Protein AF-A0A0N8VP11-F1 (afdb_monomer)

Sequence (86 aa):
MISDKDIVVPGHGRITNKAGIKYTIDYVTALQTNVEKAVKKGLTLDETKATVTMKEFDKGYELFNWLHFNFNIPNAYKDIKQNAAK

Organism: NCBI:txid362413

Radius of gyration: 14.98 Å; Cα contacts (8 Å, |Δi|>4): 61; chains: 1; bounding box: 33×30×38 Å

pLDDT: mean 95.68, std 6.14, range [57.09, 98.81]

Nearest PDB structures (foldseek):
  6uxu-assembly1_B  TM=9.638E-01  e=5.919E-04  Ochrobactrum sp. CTN-11
  2ex3-assembly3_F  TM=3.962E-01  e=4.287E+00  Salasvirus phi29

Mean predicted aligned error: 2.97 Å

Foldseek 3Di:
DFDQPDWDDDPDDDIDGPVVCVLVVVVLVLLLVLLLVCVVVVHDLVVSLVRSVPVVSPPPDPCCNVCSNVPSSVVSNVVSNVVVVD

Solvent-accessible surface area (backbone atoms only — not comparable to full-atom values): 5245 Å² total; per-residue (Å²): 133,87,46,90,86,42,79,38,78,55,98,70,81,69,75,41,33,55,75,68,48,42,61,61,53,54,49,53,55,48,48,51,55,50,42,52,52,31,51,74,70,66,49,51,72,68,57,36,50,72,66,66,61,63,64,91,70,64,77,79,57,89,57,44,67,57,46,46,63,73,44,49,48,56,51,50,43,52,53,51,53,59,61,72,75,107

InterPro domains:
  IPR036866 Ribonuclease Z/Hydroxyacylglutathione hydrolase-like [SSF56281] (5-61)

Structure (mmCIF, N/CA/C/O backbone):
data_AF-A0A0N8VP11-F1
#
_entry.id   AF-A0A0N8VP11-F1
#
loop_
_atom_site.group_PDB
_atom_site.id
_atom_site.type_symbol
_atom_site.label_atom_id
_atom_site.label_alt_id
_atom_site.label_comp_id
_atom_site.label_asym_id
_atom_site.label_entity_id
_atom_site.label_seq_id
_atom_site.pdbx_PDB_ins_code
_atom_site.Cartn_x
_atom_site.Cartn_y
_atom_site.Cartn_z
_atom_site.occupancy
_atom_site.B_iso_or_equiv
_atom_site.auth_seq_id
_atom_site.auth_comp_id
_atom_site.auth_asym_id
_atom_site.auth_atom_id
_atom_site.pdbx_PDB_model_num
ATOM 1 N N . MET A 1 1 ? 8.538 17.639 -9.964 1.00 73.44 1 MET A N 1
ATOM 2 C CA . MET A 1 1 ? 7.719 16.546 -10.538 1.00 73.44 1 MET A CA 1
ATOM 3 C C . MET A 1 1 ? 8.585 15.762 -11.503 1.00 73.44 1 MET A C 1
ATOM 5 O O . MET A 1 1 ? 9.335 16.403 -12.224 1.00 73.44 1 MET A O 1
ATOM 9 N N . ILE A 1 2 ? 8.476 14.430 -11.508 1.00 87.44 2 ILE A N 1
ATOM 10 C CA . ILE A 1 2 ? 9.178 13.564 -12.469 1.00 87.44 2 ILE A CA 1
ATOM 11 C C . ILE A 1 2 ? 8.509 13.711 -13.844 1.00 87.44 2 ILE A C 1
ATOM 13 O O . ILE A 1 2 ? 7.290 13.536 -13.973 1.00 87.44 2 ILE A O 1
ATOM 17 N N . SER A 1 3 ? 9.297 14.070 -14.853 1.00 93.31 3 SER A N 1
ATOM 18 C CA . SER A 1 3 ? 8.879 14.189 -16.249 1.00 93.31 3 SER A CA 1
ATOM 19 C C . SER A 1 3 ? 8.967 12.847 -16.984 1.00 93.31 3 SER A C 1
ATOM 21 O O . SER A 1 3 ? 9.594 11.901 -16.512 1.00 93.31 3 SER A O 1
ATOM 23 N N . ASP A 1 4 ? 8.366 12.754 -18.172 1.00 91.38 4 ASP A N 1
ATOM 24 C CA . ASP A 1 4 ? 8.447 11.537 -18.996 1.00 91.38 4 ASP A CA 1
ATOM 25 C C . ASP A 1 4 ? 9.850 11.323 -19.603 1.00 91.38 4 ASP A C 1
ATOM 27 O O . ASP A 1 4 ? 10.143 10.240 -20.106 1.00 91.38 4 ASP A O 1
ATOM 31 N N . LYS A 1 5 ? 10.725 12.340 -19.544 1.00 94.69 5 LYS A N 1
ATOM 32 C CA . LYS A 1 5 ? 12.126 12.273 -19.997 1.00 94.69 5 LYS A CA 1
ATOM 33 C C . LYS A 1 5 ? 13.093 11.869 -18.883 1.00 94.69 5 LYS A C 1
ATOM 35 O O . LYS A 1 5 ? 14.269 11.643 -19.157 1.00 94.69 5 LYS A O 1
ATOM 40 N N . ASP A 1 6 ? 12.616 11.800 -17.645 1.00 96.81 6 ASP A N 1
ATOM 41 C CA . ASP A 1 6 ? 13.461 11.508 -16.495 1.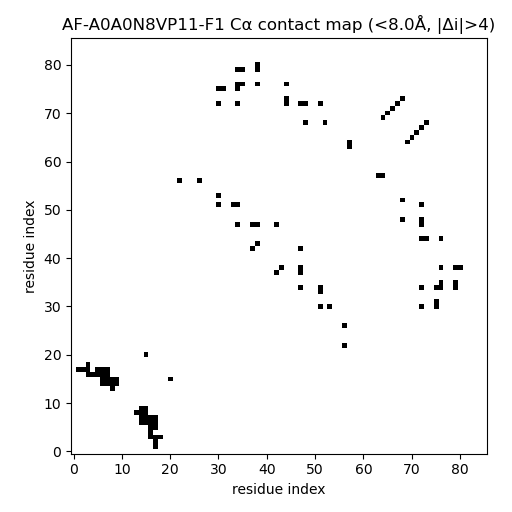00 96.81 6 ASP A CA 1
ATOM 42 C C . ASP A 1 6 ? 13.689 9.998 -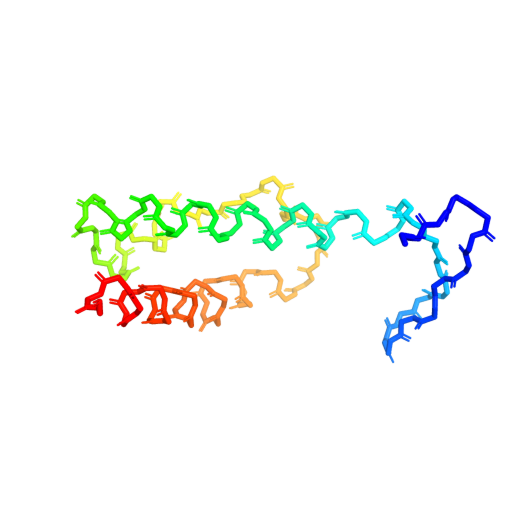16.369 1.00 96.81 6 ASP A C 1
ATOM 44 O O . ASP A 1 6 ? 12.794 9.178 -16.599 1.00 96.81 6 ASP A O 1
ATOM 48 N N . ILE A 1 7 ? 14.899 9.638 -15.946 1.00 97.25 7 ILE A N 1
ATOM 49 C CA . ILE A 1 7 ? 15.291 8.260 -15.662 1.00 97.25 7 ILE A CA 1
ATOM 50 C C . ILE A 1 7 ? 15.177 8.020 -14.157 1.00 97.25 7 ILE A C 1
ATOM 52 O O . ILE A 1 7 ? 15.632 8.829 -13.350 1.00 97.25 7 ILE A O 1
ATOM 56 N N . VAL A 1 8 ? 14.601 6.882 -13.779 1.00 96.56 8 VAL A N 1
ATOM 57 C CA . VAL A 1 8 ? 14.508 6.429 -12.391 1.00 96.56 8 VAL A CA 1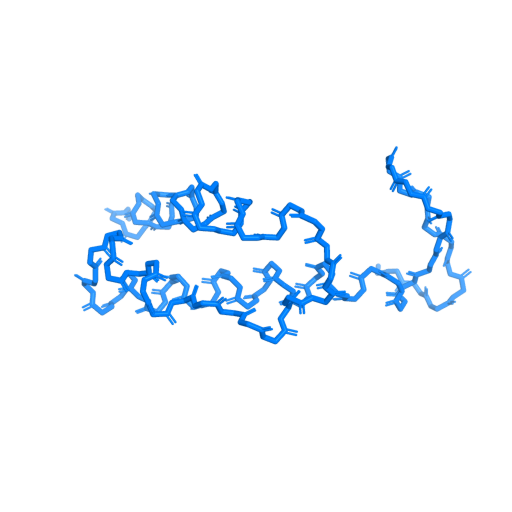
ATOM 58 C C . VAL A 1 8 ? 15.418 5.222 -12.201 1.00 96.56 8 VAL A C 1
ATOM 60 O O . VAL A 1 8 ? 15.225 4.177 -12.823 1.00 96.56 8 VAL A O 1
ATOM 63 N N . VAL A 1 9 ? 16.393 5.354 -11.305 1.00 97.00 9 VAL A N 1
ATOM 64 C CA . VAL A 1 9 ? 17.265 4.255 -10.878 1.00 97.00 9 VAL A CA 1
ATOM 65 C C . VAL A 1 9 ? 16.779 3.775 -9.506 1.00 97.00 9 VAL A C 1
ATOM 67 O O . VAL A 1 9 ? 16.986 4.483 -8.519 1.00 97.00 9 VAL A O 1
ATOM 70 N N . PRO A 1 10 ? 16.070 2.634 -9.414 1.00 96.06 10 PRO A N 1
ATOM 71 C CA . PRO A 1 10 ? 15.566 2.142 -8.137 1.00 96.06 10 PRO A CA 1
ATOM 72 C C . PRO A 1 10 ? 16.689 1.503 -7.309 1.00 96.06 10 PRO A C 1
ATOM 74 O O . PRO A 1 10 ? 17.706 1.078 -7.850 1.00 96.06 10 PRO A O 1
ATOM 77 N N . GLY A 1 11 ? 16.475 1.366 -5.996 1.00 96.12 11 GLY A N 1
ATOM 78 C CA . GLY A 1 11 ? 17.416 0.640 -5.131 1.00 96.12 11 GLY A CA 1
ATOM 79 C C . GLY A 1 11 ? 17.547 -0.848 -5.490 1.00 96.12 11 GLY A C 1
ATOM 80 O O . GLY A 1 11 ? 18.625 -1.414 -5.363 1.00 96.12 11 GLY A O 1
ATOM 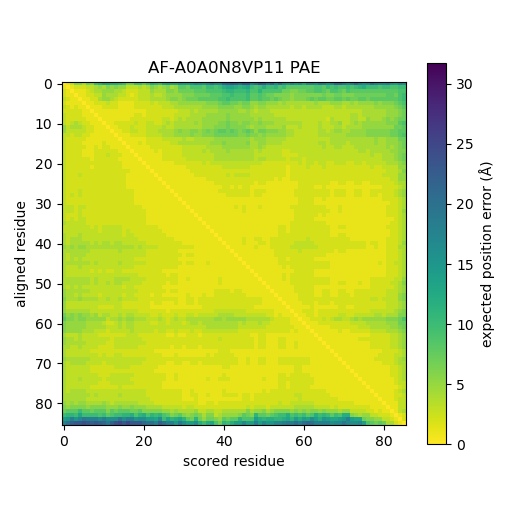81 N N . HIS A 1 12 ? 16.466 -1.466 -5.980 1.00 93.62 12 HIS A N 1
ATOM 82 C CA . HIS A 1 12 ? 16.452 -2.827 -6.522 1.00 93.62 12 HIS A CA 1
ATOM 83 C C . HIS A 1 12 ? 15.634 -2.870 -7.818 1.00 93.62 12 HIS A C 1
ATOM 85 O O . HIS A 1 12 ? 14.630 -2.168 -7.944 1.00 93.62 12 HIS A O 1
ATOM 91 N N . GLY A 1 13 ? 16.022 -3.740 -8.753 1.00 90.50 13 GLY A N 1
ATOM 92 C CA . GLY A 1 13 ? 15.338 -3.921 -10.035 1.00 90.50 13 GLY A CA 1
ATOM 93 C C . GLY A 1 13 ? 16.027 -3.205 -11.196 1.00 90.50 13 GLY A C 1
ATOM 94 O O . GLY A 1 13 ? 17.190 -2.819 -11.117 1.00 90.50 13 GLY A O 1
ATOM 95 N N . ARG A 1 14 ? 15.315 -3.080 -12.319 1.00 94.62 14 ARG A N 1
ATOM 96 C CA . ARG A 1 14 ? 15.846 -2.469 -13.545 1.00 94.62 14 ARG A CA 1
ATOM 97 C C . ARG A 1 14 ? 15.640 -0.955 -13.530 1.00 94.62 14 ARG A C 1
ATOM 99 O O . ARG A 1 14 ? 14.642 -0.475 -12.995 1.00 94.62 14 ARG A O 1
ATOM 106 N N . ILE A 1 15 ? 16.554 -0.226 -14.173 1.00 97.31 15 ILE A N 1
ATOM 107 C CA . ILE A 1 15 ? 16.367 1.196 -14.491 1.00 97.31 15 ILE A CA 1
ATOM 108 C C . ILE A 1 15 ? 15.033 1.368 -15.223 1.00 97.31 15 ILE A C 1
ATOM 110 O O . ILE A 1 15 ? 14.677 0.562 -16.085 1.00 97.31 15 ILE A O 1
ATOM 114 N N . THR A 1 16 ? 14.290 2.402 -14.850 1.00 95.62 16 THR A N 1
ATOM 115 C CA . THR A 1 16 ? 12.933 2.643 -15.329 1.00 95.62 16 THR A CA 1
ATOM 116 C C . THR A 1 16 ? 12.667 4.136 -15.532 1.00 95.62 16 THR A C 1
ATOM 118 O O . THR A 1 16 ? 13.592 4.946 -15.553 1.00 95.62 16 THR A O 1
ATOM 121 N N . ASN A 1 17 ? 11.407 4.513 -15.726 1.00 95.88 17 ASN A N 1
ATOM 122 C CA .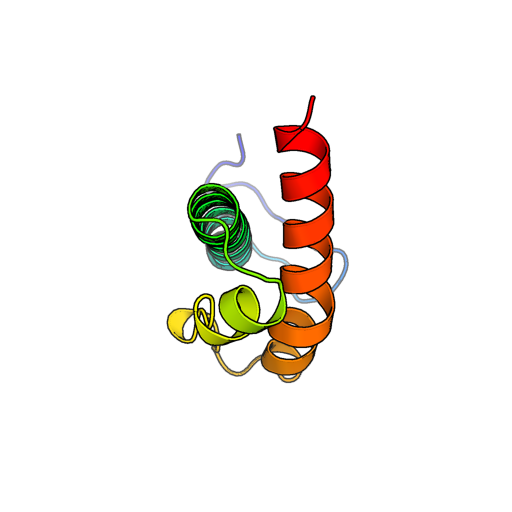 ASN A 1 17 ? 10.955 5.890 -15.905 1.00 95.88 17 ASN A CA 1
ATOM 123 C C . ASN A 1 17 ? 9.680 6.147 -15.083 1.00 95.88 17 ASN A C 1
ATOM 125 O O . ASN A 1 17 ? 9.244 5.316 -14.280 1.00 95.88 17 ASN A O 1
ATOM 129 N N . LYS A 1 18 ? 9.046 7.296 -15.314 1.00 95.56 18 LYS A N 1
ATOM 130 C CA . LYS A 1 18 ? 7.785 7.672 -14.667 1.00 95.56 18 LYS A CA 1
ATOM 131 C C . LYS A 1 18 ? 6.675 6.619 -14.801 1.00 95.56 18 LYS A C 1
ATOM 133 O O . LYS A 1 18 ? 5.961 6.365 -13.834 1.00 95.56 18 LYS A O 1
ATOM 138 N N . ALA A 1 19 ? 6.522 5.991 -15.968 1.00 95.00 19 ALA A N 1
ATOM 139 C CA . ALA A 1 19 ? 5.501 4.964 -16.169 1.00 95.00 19 ALA A CA 1
ATOM 140 C C . ALA A 1 19 ? 5.792 3.714 -15.327 1.00 95.00 19 ALA A C 1
ATOM 142 O O . ALA A 1 19 ? 4.878 3.125 -14.754 1.00 95.00 19 ALA A O 1
ATOM 143 N N . GLY A 1 20 ? 7.066 3.343 -15.187 1.00 93.44 20 GLY A N 1
ATOM 144 C CA . GLY A 1 20 ? 7.449 2.165 -14.415 1.00 93.44 20 GLY A CA 1
ATOM 145 C C . GLY A 1 20 ? 7.302 2.305 -12.900 1.00 93.44 20 GLY A C 1
ATOM 146 O O . GLY A 1 20 ? 7.153 1.293 -12.224 1.00 93.44 20 GLY A O 1
ATOM 147 N N . ILE A 1 21 ? 7.271 3.525 -12.355 1.00 94.31 21 ILE A N 1
ATOM 148 C CA . ILE A 1 21 ? 6.950 3.748 -10.932 1.00 94.31 21 ILE A CA 1
ATOM 149 C C . ILE A 1 21 ? 5.450 3.919 -10.668 1.00 94.31 21 ILE A C 1
ATOM 151 O O . ILE A 1 21 ? 5.037 3.967 -9.508 1.00 94.31 21 ILE A O 1
ATOM 155 N N . LYS A 1 22 ? 4.622 4.000 -11.721 1.00 94.62 22 LYS A N 1
ATOM 156 C CA . LYS A 1 22 ? 3.183 4.254 -11.589 1.00 94.62 22 LYS A CA 1
ATOM 157 C C . LYS A 1 22 ? 2.494 3.186 -10.741 1.00 94.62 22 LYS A C 1
ATOM 159 O O . LYS A 1 22 ? 1.705 3.533 -9.874 1.00 94.62 22 LYS A O 1
ATOM 164 N N . TYR A 1 23 ? 2.850 1.914 -10.936 1.00 94.88 23 TYR A N 1
ATOM 165 C CA . TYR A 1 23 ? 2.326 0.806 -10.133 1.00 94.88 23 TYR A CA 1
ATOM 166 C C . TYR A 1 23 ? 2.518 1.047 -8.628 1.00 94.88 23 TYR A C 1
ATOM 168 O O . TYR A 1 23 ? 1.574 0.912 -7.856 1.00 94.88 23 TYR A O 1
ATOM 176 N N . THR A 1 24 ? 3.724 1.445 -8.211 1.00 94.88 24 THR A N 1
ATOM 177 C CA . THR A 1 24 ? 4.047 1.671 -6.796 1.00 94.88 24 THR A CA 1
ATOM 178 C C . THR A 1 24 ? 3.261 2.846 -6.224 1.00 94.88 24 THR A C 1
ATOM 180 O O . THR A 1 24 ? 2.749 2.749 -5.111 1.00 94.88 24 THR A O 1
ATOM 183 N N . ILE A 1 25 ? 3.131 3.935 -6.989 1.00 96.25 25 ILE A N 1
ATOM 184 C CA . ILE A 1 25 ? 2.326 5.100 -6.597 1.00 96.25 25 ILE A CA 1
ATOM 185 C C . ILE A 1 25 ? 0.863 4.684 -6.426 1.00 96.25 25 ILE A C 1
ATOM 187 O O . ILE A 1 25 ? 0.293 4.887 -5.357 1.00 96.25 25 ILE A O 1
ATOM 191 N N . ASP A 1 26 ? 0.285 4.047 -7.447 1.00 98.12 26 ASP A N 1
ATOM 192 C CA . ASP A 1 26 ? -1.111 3.610 -7.438 1.00 98.12 26 ASP A CA 1
ATOM 193 C C . ASP A 1 26 ? -1.389 2.664 -6.257 1.00 98.12 26 ASP A C 1
ATOM 195 O O . ASP A 1 26 ? -2.394 2.824 -5.565 1.00 98.12 26 ASP A O 1
ATOM 199 N N . TYR A 1 27 ? -0.481 1.716 -5.989 1.00 98.50 27 TYR A N 1
ATOM 200 C CA . TYR A 1 27 ? -0.602 0.769 -4.880 1.00 98.50 27 TYR A CA 1
ATOM 201 C C . TYR A 1 27 ? -0.621 1.478 -3.527 1.00 98.50 27 TYR A C 1
ATOM 203 O O . TYR A 1 27 ? -1.530 1.255 -2.731 1.00 98.50 27 TYR A O 1
ATOM 211 N N . VAL A 1 28 ? 0.357 2.346 -3.252 1.00 98.12 28 VAL A N 1
ATOM 212 C CA . VAL A 1 28 ? 0.449 3.021 -1.949 1.00 98.12 28 VAL A CA 1
ATOM 213 C C . VAL A 1 28 ? -0.734 3.969 -1.745 1.00 98.12 28 VAL A C 1
ATOM 215 O O . VAL A 1 28 ? -1.329 3.975 -0.668 1.00 98.12 28 VAL A O 1
ATOM 218 N N . THR A 1 29 ? -1.140 4.708 -2.783 1.00 98.50 29 THR A N 1
ATOM 219 C CA . THR A 1 29 ? -2.316 5.590 -2.725 1.00 98.50 29 THR A CA 1
ATOM 220 C C . THR A 1 29 ? -3.604 4.808 -2.461 1.00 98.50 29 THR A C 1
ATOM 222 O O . THR A 1 29 ? -4.411 5.209 -1.615 1.00 98.50 29 THR A O 1
ATOM 225 N N . ALA A 1 30 ? -3.805 3.680 -3.149 1.00 98.69 30 ALA A N 1
ATOM 226 C CA . ALA A 1 30 ? -4.976 2.833 -2.948 1.00 98.69 30 ALA A CA 1
ATOM 227 C C . ALA A 1 30 ? -4.975 2.177 -1.559 1.00 98.69 30 ALA A C 1
ATOM 229 O O . ALA A 1 30 ? -6.008 2.182 -0.886 1.00 98.69 30 ALA A O 1
ATOM 230 N N . LEU A 1 31 ? -3.822 1.680 -1.096 1.00 98.75 31 LEU A N 1
ATOM 231 C CA . LEU A 1 31 ? -3.657 1.102 0.237 1.00 98.75 31 LEU A CA 1
ATOM 232 C C . LEU A 1 31 ? -4.037 2.113 1.318 1.00 98.75 31 LEU A C 1
ATOM 234 O O . LEU A 1 31 ? -4.901 1.819 2.142 1.00 98.75 31 LEU A O 1
ATOM 238 N N . GLN A 1 32 ? -3.440 3.308 1.281 1.00 98.56 32 GLN A N 1
ATOM 239 C CA . GLN A 1 32 ? -3.745 4.377 2.228 1.00 98.56 32 GLN A CA 1
ATOM 240 C C . GLN A 1 32 ? -5.246 4.689 2.223 1.00 98.56 32 GLN A C 1
ATOM 242 O O . GLN A 1 32 ? -5.900 4.604 3.260 1.00 98.56 32 GLN A O 1
ATOM 247 N N . THR A 1 33 ? -5.813 4.966 1.046 1.00 98.69 33 THR A N 1
ATOM 248 C CA . THR A 1 33 ? -7.230 5.331 0.896 1.00 98.69 33 THR A CA 1
ATOM 249 C C . THR A 1 33 ? -8.165 4.261 1.464 1.00 98.69 33 THR A C 1
ATOM 251 O O . THR A 1 33 ? -9.149 4.570 2.140 1.00 98.69 33 THR A O 1
ATOM 254 N N . ASN A 1 34 ? -7.894 2.989 1.174 1.00 98.75 34 ASN A N 1
ATOM 255 C CA . ASN A 1 34 ? -8.753 1.886 1.591 1.00 98.75 34 ASN A CA 1
ATOM 256 C C . ASN A 1 34 ? -8.632 1.601 3.092 1.00 98.75 34 ASN A C 1
ATOM 258 O O . ASN A 1 34 ? -9.652 1.378 3.747 1.00 98.75 34 ASN A O 1
ATOM 262 N N . VAL A 1 35 ? -7.423 1.673 3.653 1.00 98.69 35 VAL A N 1
ATOM 263 C CA . VAL A 1 35 ? -7.204 1.508 5.096 1.00 98.69 35 VAL A CA 1
ATOM 264 C C . VAL A 1 35 ? -7.798 2.682 5.881 1.00 98.69 35 VAL A C 1
ATOM 266 O O . VAL A 1 35 ? -8.473 2.453 6.881 1.00 98.69 35 VAL A O 1
ATOM 269 N N . GLU A 1 36 ? -7.661 3.925 5.411 1.00 98.50 36 GLU A N 1
ATOM 270 C CA . GLU A 1 36 ? -8.326 5.085 6.025 1.00 98.50 36 GLU A CA 1
ATOM 271 C C . GLU A 1 36 ? -9.847 4.918 6.066 1.00 98.50 36 GLU A C 1
ATOM 273 O O . GLU A 1 36 ? -10.478 5.183 7.091 1.00 98.50 36 GLU A O 1
ATOM 278 N N . LYS A 1 37 ? -10.455 4.443 4.971 1.00 98.50 37 LYS A N 1
ATOM 279 C CA . LYS A 1 37 ? -11.893 4.139 4.931 1.00 98.50 37 LYS A CA 1
ATOM 280 C C . LYS A 1 37 ? -12.270 3.042 5.927 1.00 98.50 37 LYS A C 1
ATOM 282 O O . LYS A 1 37 ? -13.309 3.160 6.571 1.00 98.50 37 LYS A O 1
ATOM 287 N N . ALA A 1 38 ? -11.457 1.995 6.055 1.00 98.44 38 ALA A N 1
ATOM 288 C CA . ALA A 1 38 ? -11.686 0.912 7.008 1.00 98.44 38 ALA A CA 1
ATOM 289 C C . ALA A 1 38 ? -11.623 1.408 8.463 1.00 98.44 38 ALA A C 1
ATOM 291 O O . ALA A 1 38 ? -12.545 1.152 9.237 1.00 98.44 38 ALA A O 1
ATOM 292 N N . VAL A 1 39 ? -10.601 2.200 8.805 1.00 98.19 39 VAL A N 1
ATOM 293 C CA . VAL A 1 39 ? -10.456 2.819 10.133 1.00 98.19 39 VAL A CA 1
ATOM 294 C C . VAL A 1 39 ? -11.636 3.744 10.440 1.00 98.19 39 VAL A C 1
ATOM 296 O O . VAL A 1 39 ? -12.228 3.631 11.510 1.00 98.19 39 VAL A O 1
ATOM 299 N N . LYS A 1 40 ? -12.044 4.603 9.494 1.00 97.44 40 LYS A N 1
ATOM 300 C CA . LYS A 1 40 ? -13.211 5.496 9.652 1.00 97.44 40 LYS A CA 1
ATOM 301 C C . LYS A 1 40 ? -14.525 4.740 9.865 1.00 97.44 40 LYS A C 1
ATOM 303 O O . LYS A 1 40 ? -15.407 5.239 10.552 1.00 97.44 40 LYS A O 1
ATOM 308 N N . LYS A 1 41 ? -14.657 3.541 9.291 1.00 97.88 41 LYS A N 1
ATOM 309 C CA . LYS A 1 41 ? -15.804 2.641 9.498 1.00 97.88 41 LYS A CA 1
ATOM 310 C C . LYS A 1 41 ? -15.739 1.856 10.814 1.00 97.88 41 LYS A C 1
ATOM 312 O O . LYS A 1 41 ? -16.657 1.094 11.091 1.00 97.88 41 LYS A O 1
ATOM 317 N N . GLY A 1 42 ? -14.676 2.013 11.603 1.00 97.81 42 GLY A N 1
ATOM 318 C CA . GLY A 1 42 ? -14.494 1.297 12.864 1.00 97.81 42 GLY A CA 1
ATOM 319 C C . GLY A 1 42 ? -14.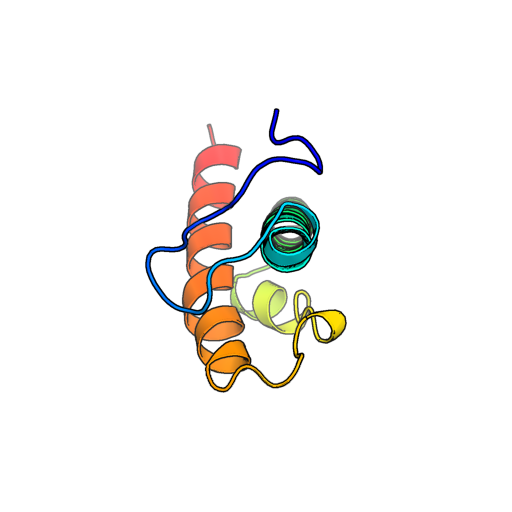085 -0.168 12.705 1.00 97.81 42 GLY A C 1
ATOM 320 O O . GLY A 1 42 ? -14.175 -0.911 13.677 1.00 97.81 42 GLY A O 1
ATOM 321 N N . LEU A 1 43 ? -13.622 -0.587 11.520 1.00 98.62 43 LEU A N 1
ATOM 322 C CA . LEU A 1 43 ? -13.197 -1.971 11.301 1.00 98.62 43 LEU A CA 1
ATOM 323 C C . LEU A 1 43 ? -11.989 -2.320 12.175 1.00 98.62 43 LEU A C 1
ATOM 325 O O . LEU A 1 43 ? -11.091 -1.499 12.394 1.00 98.62 43 LEU A O 1
ATOM 329 N N . THR A 1 44 ? -11.937 -3.563 12.639 1.00 98.56 44 THR A N 1
ATOM 330 C CA . THR A 1 44 ? -10.756 -4.172 13.259 1.00 98.56 44 THR A CA 1
ATOM 331 C C . THR A 1 44 ? -9.649 -4.413 12.226 1.00 98.56 44 THR A C 1
ATOM 333 O O . THR A 1 44 ? -9.854 -4.291 11.014 1.00 98.56 44 THR A O 1
ATOM 336 N N . LEU A 1 45 ? -8.443 -4.758 12.691 1.00 98.56 45 LEU A N 1
ATOM 337 C CA . LEU A 1 45 ? -7.338 -5.098 11.792 1.00 98.56 45 LEU A CA 1
ATOM 338 C C . LEU A 1 45 ? -7.676 -6.318 10.918 1.00 98.56 45 LEU A C 1
ATOM 340 O O . LEU A 1 45 ? -7.412 -6.291 9.717 1.00 98.56 45 LEU A O 1
ATOM 344 N N . ASP A 1 46 ? -8.279 -7.358 11.491 1.00 98.56 46 ASP A N 1
ATOM 345 C CA . ASP A 1 46 ? -8.593 -8.584 10.751 1.00 98.56 46 ASP A CA 1
ATOM 346 C C . ASP A 1 46 ? -9.692 -8.350 9.706 1.00 98.56 46 ASP A C 1
ATOM 348 O O . ASP A 1 46 ? -9.551 -8.768 8.556 1.00 98.56 46 ASP A O 1
ATOM 352 N N . GLU A 1 47 ? -10.728 -7.574 10.038 1.00 98.81 47 GLU A N 1
ATOM 353 C CA . GLU A 1 47 ? -11.742 -7.142 9.063 1.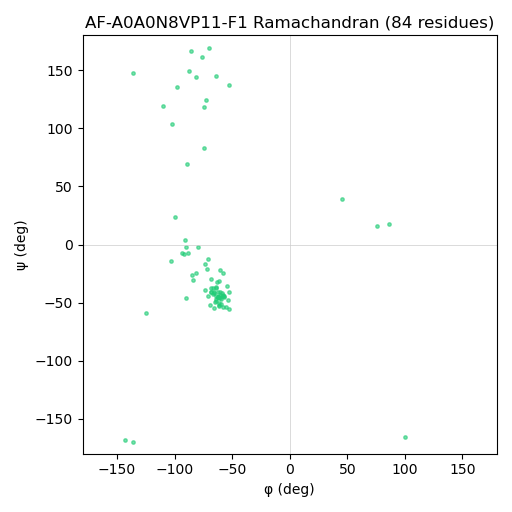00 98.81 47 GLU A CA 1
ATOM 354 C C . GLU A 1 47 ? -11.144 -6.251 7.967 1.00 98.81 47 GLU A C 1
ATOM 356 O O . GLU A 1 47 ? -11.525 -6.348 6.797 1.00 98.81 47 GLU A O 1
ATOM 361 N N . THR A 1 48 ? -10.172 -5.402 8.318 1.00 98.69 48 THR A N 1
ATOM 362 C CA . THR A 1 48 ? -9.450 -4.579 7.341 1.00 98.69 48 THR A CA 1
ATOM 363 C C . THR A 1 48 ? -8.659 -5.458 6.377 1.00 98.69 48 THR A C 1
ATOM 365 O O . THR A 1 48 ? -8.746 -5.240 5.172 1.00 98.69 48 THR A O 1
ATOM 368 N N . LYS A 1 49 ? -7.951 -6.487 6.865 1.00 98.56 49 LYS A N 1
ATOM 369 C CA . LYS A 1 49 ? -7.256 -7.464 6.007 1.00 98.56 49 LYS A CA 1
ATOM 370 C C . LYS A 1 49 ? -8.223 -8.211 5.088 1.00 98.56 49 LYS A C 1
ATOM 372 O O . LYS A 1 49 ? -7.916 -8.402 3.918 1.00 98.56 49 LYS A O 1
ATOM 377 N N . ALA A 1 50 ? -9.393 -8.600 5.594 1.00 98.44 50 ALA A N 1
ATOM 378 C CA . ALA A 1 50 ? -10.410 -9.286 4.799 1.00 98.44 50 ALA A CA 1
ATOM 379 C C . ALA A 1 50 ? -11.044 -8.383 3.722 1.00 98.44 50 ALA A C 1
ATOM 381 O O . ALA A 1 50 ? -11.447 -8.869 2.667 1.00 98.44 50 ALA A O 1
ATOM 382 N N . THR A 1 51 ? -11.121 -7.073 3.971 1.00 98.38 51 THR A N 1
ATOM 383 C CA . THR A 1 51 ? -11.764 -6.105 3.067 1.00 98.38 51 THR A CA 1
ATOM 384 C C . THR A 1 51 ? -10.788 -5.527 2.041 1.00 98.38 51 THR A C 1
ATOM 386 O O . THR A 1 51 ? -11.094 -5.441 0.851 1.00 98.38 51 THR A O 1
ATOM 389 N N . VAL A 1 52 ? -9.602 -5.112 2.484 1.00 98.44 52 VAL A N 1
ATOM 390 C CA . VAL A 1 52 ? -8.592 -4.431 1.664 1.00 98.44 52 VAL A CA 1
ATOM 391 C C . VAL A 1 52 ? -7.692 -5.484 1.027 1.00 98.44 52 VAL A C 1
ATOM 393 O O . VAL A 1 52 ? -6.548 -5.635 1.416 1.00 98.44 52 VAL A O 1
ATOM 396 N N . THR A 1 53 ? -8.231 -6.260 0.084 1.00 97.88 53 THR A N 1
ATOM 397 C CA . THR A 1 53 ? -7.489 -7.369 -0.554 1.00 97.88 53 THR A CA 1
ATOM 398 C C . THR A 1 53 ? -6.623 -6.939 -1.734 1.00 97.88 53 THR A C 1
ATOM 400 O O . THR A 1 53 ? -5.662 -7.629 -2.061 1.00 97.88 53 THR A O 1
ATOM 403 N N . MET A 1 54 ? -6.995 -5.833 -2.393 1.00 97.88 54 MET A N 1
ATOM 404 C CA . MET A 1 54 ? -6.256 -5.183 -3.484 1.00 97.88 54 MET A CA 1
ATOM 405 C C . MET A 1 54 ? -5.734 -6.154 -4.559 1.00 97.88 54 MET A C 1
ATOM 407 O O . MET A 1 54 ? -4.618 -6.005 -5.061 1.00 97.88 54 MET A O 1
ATOM 411 N N . LYS A 1 55 ? -6.541 -7.166 -4.916 1.00 96.62 55 LYS A N 1
ATOM 412 C CA . LYS A 1 55 ? -6.164 -8.238 -5.857 1.00 96.62 55 LYS A CA 1
ATOM 413 C C . LYS A 1 55 ? -5.763 -7.718 -7.234 1.00 96.62 55 LYS A C 1
ATOM 415 O O . LYS A 1 55 ? -5.006 -8.369 -7.942 1.00 96.62 55 LYS A O 1
ATOM 420 N N . GLU A 1 56 ? -6.235 -6.541 -7.624 1.00 97.50 56 GLU A N 1
ATOM 421 C CA . GLU A 1 56 ? -5.831 -5.872 -8.854 1.00 97.50 56 GLU A CA 1
ATOM 422 C C . GLU A 1 56 ? -4.326 -5.553 -8.904 1.00 97.50 56 GLU A C 1
ATOM 424 O O . GLU A 1 56 ? -3.783 -5.434 -10.005 1.00 97.50 56 GLU A O 1
ATOM 429 N N . PHE A 1 57 ? -3.651 -5.478 -7.751 1.00 97.75 57 PHE A N 1
ATOM 430 C CA . PHE A 1 57 ? -2.204 -5.291 -7.622 1.00 97.75 57 PHE A CA 1
ATOM 431 C C . PHE A 1 57 ? -1.420 -6.608 -7.502 1.00 97.75 57 PHE A C 1
ATOM 433 O O . PHE A 1 57 ? -0.196 -6.585 -7.601 1.00 97.75 57 PHE A O 1
ATOM 440 N N . ASP A 1 58 ? -2.079 -7.763 -7.383 1.00 96.31 58 ASP A N 1
ATOM 441 C CA . ASP A 1 58 ? -1.400 -9.059 -7.470 1.00 96.31 58 ASP A CA 1
ATOM 442 C C . ASP A 1 58 ? -1.032 -9.359 -8.933 1.00 96.31 58 ASP A C 1
ATOM 444 O O . ASP A 1 58 ? -1.772 -9.985 -9.694 1.00 96.31 58 ASP A O 1
ATOM 448 N N . LYS A 1 59 ? 0.104 -8.807 -9.370 1.00 94.50 59 LYS A N 1
ATOM 449 C CA . LYS A 1 59 ? 0.626 -8.927 -10.741 1.00 94.50 59 LYS A CA 1
ATOM 450 C C . LYS A 1 59 ? 1.724 -9.987 -10.870 1.00 94.50 59 LYS A C 1
ATOM 452 O O . LYS A 1 59 ? 2.553 -9.895 -11.772 1.00 94.50 59 LYS A O 1
ATOM 457 N N . GLY A 1 60 ? 1.751 -10.973 -9.970 1.00 93.12 60 GLY A N 1
ATOM 458 C CA . GLY A 1 60 ? 2.759 -12.038 -9.969 1.00 93.12 60 GLY A CA 1
ATOM 459 C C . GLY A 1 60 ? 4.045 -11.685 -9.219 1.00 93.12 60 GLY A C 1
ATOM 460 O O . GLY A 1 60 ? 5.069 -12.337 -9.414 1.00 93.12 60 GLY A O 1
ATOM 461 N N . TYR A 1 61 ? 4.015 -10.663 -8.357 1.00 92.81 61 TYR A N 1
ATOM 462 C CA . TYR A 1 61 ? 5.112 -10.443 -7.421 1.00 92.81 61 TYR A CA 1
ATOM 463 C C . TYR A 1 61 ? 5.044 -11.489 -6.308 1.00 92.81 61 TYR A C 1
ATOM 465 O O . TYR A 1 61 ? 4.080 -11.530 -5.550 1.00 92.81 61 TYR A O 1
ATOM 473 N N . GLU A 1 62 ? 6.084 -12.311 -6.192 1.00 95.88 62 GLU A N 1
ATOM 474 C CA . GLU A 1 62 ? 6.123 -13.475 -5.296 1.00 95.88 62 GLU A CA 1
ATOM 475 C C . GLU A 1 62 ? 5.800 -13.139 -3.831 1.00 95.88 62 GLU A C 1
ATOM 477 O O . GLU A 1 62 ? 5.113 -13.892 -3.144 1.00 95.88 62 GLU A O 1
ATOM 482 N N . LEU A 1 63 ? 6.231 -11.966 -3.363 1.00 96.31 63 LEU A N 1
ATOM 483 C CA . LEU A 1 63 ? 6.005 -11.530 -1.986 1.00 96.31 63 LEU A CA 1
ATOM 484 C C . LEU A 1 63 ? 4.712 -10.732 -1.795 1.00 96.31 63 LEU A C 1
ATOM 486 O O . LEU A 1 63 ? 4.476 -10.262 -0.682 1.00 96.31 63 LEU A O 1
ATOM 490 N N . PHE A 1 64 ? 3.874 -10.566 -2.828 1.00 97.50 64 PHE A N 1
ATOM 491 C CA . PHE A 1 64 ? 2.691 -9.703 -2.763 1.00 97.50 64 PHE A CA 1
ATOM 492 C C . PHE A 1 64 ? 1.799 -10.046 -1.570 1.00 97.50 64 PHE A C 1
ATOM 494 O O . PHE A 1 64 ? 1.561 -9.186 -0.726 1.00 97.50 64 PHE A O 1
ATOM 501 N N . ASN A 1 65 ? 1.361 -11.303 -1.449 1.00 97.31 65 ASN A N 1
ATOM 502 C CA . ASN A 1 65 ? 0.438 -11.703 -0.386 1.00 97.31 65 ASN A CA 1
ATOM 503 C C . ASN A 1 65 ? 1.047 -11.510 1.007 1.00 97.31 65 ASN A C 1
ATOM 505 O O . ASN A 1 65 ? 0.403 -10.957 1.899 1.00 97.31 65 ASN A O 1
ATOM 509 N N . TRP A 1 66 ? 2.303 -11.917 1.198 1.00 98.00 66 TRP A N 1
ATOM 510 C CA . TRP A 1 66 ? 2.957 -11.762 2.493 1.00 98.00 66 TRP A CA 1
ATOM 511 C C . TRP A 1 66 ? 3.134 -10.283 2.858 1.00 98.00 66 TRP A C 1
ATOM 513 O O . TRP A 1 66 ? 2.708 -9.869 3.935 1.00 98.00 66 TRP A O 1
ATOM 523 N N . LEU A 1 67 ? 3.679 -9.464 1.952 1.00 97.94 67 LEU A N 1
ATOM 524 C CA . LEU A 1 67 ? 3.867 -8.033 2.197 1.00 97.94 67 LEU A CA 1
ATOM 525 C C . LEU A 1 67 ? 2.535 -7.320 2.406 1.00 97.94 67 LEU A C 1
ATOM 527 O O . LEU A 1 67 ? 2.407 -6.533 3.337 1.00 97.94 67 LEU A O 1
ATOM 531 N N . HIS A 1 68 ? 1.531 -7.592 1.578 1.00 98.50 68 HIS A N 1
ATOM 532 C CA . HIS A 1 68 ? 0.259 -6.890 1.645 1.00 98.50 68 HIS A CA 1
ATOM 533 C C . HIS A 1 68 ? -0.486 -7.184 2.954 1.00 98.50 68 HIS A C 1
ATOM 535 O O . HIS A 1 68 ? -0.797 -6.256 3.704 1.00 98.50 68 HIS A O 1
ATOM 541 N N . PHE A 1 69 ? -0.707 -8.463 3.269 1.00 98.50 69 PHE A N 1
ATOM 542 C CA . PHE A 1 69 ? -1.542 -8.864 4.404 1.00 98.50 69 PHE A CA 1
ATOM 543 C C . PHE A 1 69 ? -0.801 -8.880 5.745 1.00 98.50 69 PHE A C 1
ATOM 545 O O . PHE A 1 69 ? -1.422 -8.618 6.780 1.00 98.50 69 PHE A O 1
ATOM 552 N N . ASN A 1 70 ? 0.508 -9.160 5.759 1.00 98.25 70 ASN A N 1
ATOM 553 C CA . ASN A 1 70 ? 1.262 -9.320 7.009 1.00 98.25 70 ASN A CA 1
ATOM 554 C C . ASN A 1 70 ? 2.129 -8.114 7.371 1.00 98.25 70 ASN A C 1
ATOM 556 O O . ASN A 1 70 ? 2.546 -8.014 8.522 1.00 98.25 70 ASN A O 1
ATOM 560 N N . PHE A 1 71 ? 2.367 -7.186 6.440 1.00 98.38 71 PHE A N 1
ATOM 561 C CA . PHE A 1 71 ? 3.211 -6.021 6.698 1.00 98.38 71 PHE A CA 1
ATOM 562 C C . PHE A 1 71 ? 2.498 -4.697 6.407 1.00 98.38 71 PHE A C 1
ATOM 564 O O . PHE A 1 71 ? 2.309 -3.881 7.308 1.00 98.38 71 PHE A O 1
ATOM 571 N N . ASN A 1 72 ? 2.041 -4.494 5.176 1.00 98.69 72 ASN A N 1
ATOM 572 C CA . ASN A 1 72 ? 1.526 -3.213 4.706 1.00 98.69 72 ASN A CA 1
ATOM 573 C C . ASN A 1 72 ? 0.193 -2.845 5.368 1.00 98.69 72 ASN A C 1
ATOM 575 O O . ASN A 1 72 ? 0.094 -1.763 5.944 1.00 98.69 72 ASN A O 1
ATOM 579 N N . ILE A 1 73 ? -0.810 -3.735 5.354 1.00 98.75 73 ILE A N 1
ATOM 580 C CA . ILE A 1 73 ? -2.099 -3.464 6.016 1.00 98.75 73 ILE A CA 1
ATOM 581 C C . ILE A 1 73 ? -1.924 -3.250 7.531 1.00 98.75 73 ILE A C 1
ATOM 583 O O . ILE A 1 73 ? -2.405 -2.227 8.019 1.00 98.75 73 ILE A O 1
ATOM 587 N N . PRO A 1 74 ? -1.232 -4.127 8.295 1.00 98.69 74 PRO A N 1
ATOM 588 C CA . PRO A 1 74 ? -1.047 -3.923 9.735 1.00 98.69 74 PRO A CA 1
ATOM 589 C C . PRO A 1 74 ? -0.376 -2.603 10.100 1.00 98.69 74 PRO A C 1
ATOM 591 O O . PRO A 1 74 ? -0.849 -1.906 11.000 1.00 98.69 74 PRO A O 1
ATOM 594 N N . ASN A 1 75 ? 0.701 -2.245 9.398 1.00 98.75 75 ASN A N 1
ATOM 595 C CA . ASN A 1 75 ? 1.444 -1.026 9.698 1.00 98.75 75 ASN A CA 1
ATOM 596 C C . ASN A 1 75 ? 0.653 0.226 9.306 1.00 98.75 75 ASN A C 1
ATOM 598 O O . ASN A 1 75 ? 0.546 1.140 10.122 1.00 98.75 75 ASN A O 1
ATOM 602 N N . ALA A 1 76 ? 0.030 0.242 8.122 1.00 98.56 76 ALA A N 1
ATOM 603 C CA . ALA A 1 76 ? -0.817 1.356 7.701 1.00 98.56 76 ALA A CA 1
ATOM 604 C C . ALA A 1 76 ? -2.014 1.538 8.646 1.00 98.56 76 ALA A C 1
ATOM 606 O O . ALA A 1 76 ? -2.295 2.651 9.077 1.00 98.56 76 ALA A O 1
ATOM 607 N N . TYR A 1 77 ? -2.691 0.448 9.024 1.00 98.69 77 TYR A N 1
ATOM 608 C CA . TYR A 1 77 ? -3.827 0.497 9.945 1.00 98.69 77 TYR A CA 1
ATOM 609 C C . TYR A 1 77 ? -3.419 1.074 11.301 1.00 98.69 77 TYR A C 1
ATOM 611 O O . TYR A 1 77 ? -4.102 1.953 11.826 1.00 98.69 77 TYR A O 1
ATOM 619 N N . LYS A 1 78 ? -2.295 0.604 11.861 1.00 98.25 78 LYS A N 1
ATOM 620 C CA . LYS A 1 78 ? -1.767 1.096 13.136 1.00 98.25 78 LYS A CA 1
ATOM 621 C C . LYS A 1 78 ? -1.458 2.591 13.070 1.00 98.25 78 LYS A C 1
ATOM 623 O O . LYS A 1 78 ? -1.920 3.324 13.939 1.00 98.25 78 LYS A O 1
ATOM 628 N N . ASP A 1 79 ? -0.713 3.026 12.057 1.00 98.12 79 ASP A N 1
ATOM 629 C CA . ASP A 1 79 ? -0.308 4.427 11.908 1.00 98.12 79 ASP A CA 1
ATOM 630 C C . ASP A 1 79 ? -1.519 5.351 11.694 1.00 98.12 79 ASP A C 1
ATOM 632 O O . ASP A 1 79 ? -1.718 6.317 12.432 1.00 98.12 79 ASP A O 1
ATOM 636 N N . ILE A 1 80 ? -2.414 4.996 10.768 1.00 97.62 80 ILE A N 1
ATOM 637 C CA . ILE A 1 80 ? -3.630 5.770 10.483 1.00 97.62 80 ILE A CA 1
ATOM 638 C C . ILE A 1 80 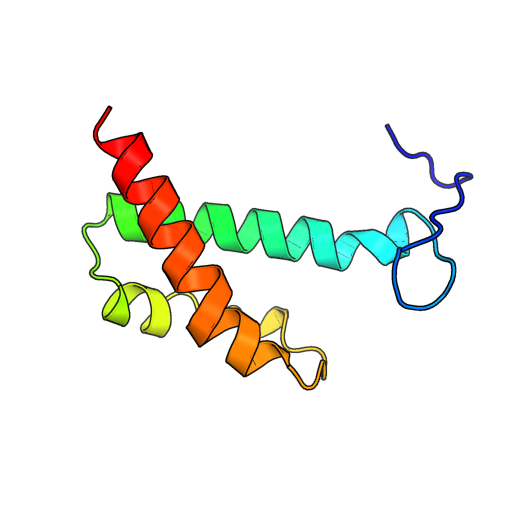? -4.534 5.852 11.717 1.00 97.62 80 ILE A C 1
ATOM 640 O O . ILE A 1 80 ? -5.019 6.931 12.048 1.00 97.62 80 ILE A O 1
ATOM 644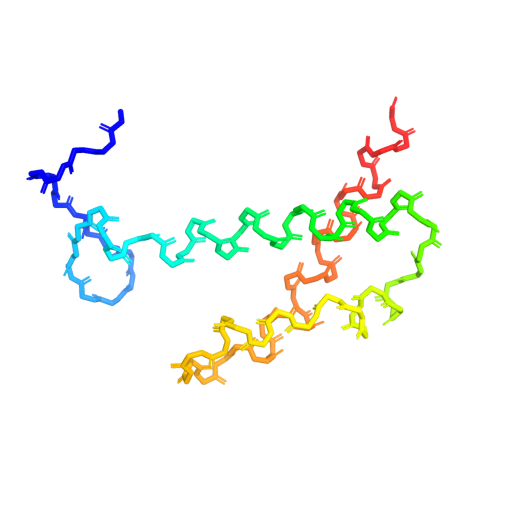 N N . LYS A 1 81 ? -4.753 4.741 12.433 1.00 96.50 81 LYS A N 1
ATOM 645 C CA . LYS A 1 81 ? -5.595 4.734 13.639 1.00 96.50 81 LYS A CA 1
ATOM 646 C C . LYS A 1 81 ? -5.006 5.594 14.757 1.00 96.50 81 LYS A C 1
ATOM 648 O O . LYS A 1 81 ? -5.757 6.263 15.460 1.00 96.50 81 LYS A O 1
ATOM 653 N N . GLN A 1 82 ? -3.682 5.598 14.913 1.00 96.12 82 GLN A N 1
ATOM 654 C CA . GLN A 1 82 ? -2.995 6.442 15.895 1.00 96.12 82 GLN A CA 1
ATOM 655 C C . GLN A 1 82 ? -3.073 7.930 15.542 1.00 96.12 82 GLN A C 1
ATOM 657 O O . GLN A 1 82 ? -3.226 8.755 16.440 1.00 96.12 82 GLN A O 1
ATOM 662 N N . ASN A 1 83 ? -2.989 8.281 14.258 1.00 92.75 83 ASN A N 1
ATOM 663 C CA . ASN A 1 83 ? -3.066 9.674 13.816 1.00 92.75 83 ASN A CA 1
ATOM 664 C C . ASN A 1 83 ? -4.506 10.199 13.709 1.00 92.75 83 ASN A C 1
ATOM 666 O O . ASN A 1 83 ? -4.705 11.395 13.855 1.00 92.75 83 ASN A O 1
ATOM 670 N N . ALA A 1 84 ? -5.508 9.334 13.526 1.00 83.81 84 ALA A N 1
ATOM 671 C CA . ALA A 1 84 ? -6.924 9.717 13.555 1.00 83.81 84 ALA A CA 1
ATOM 672 C C . ALA A 1 84 ? -7.457 10.023 14.970 1.00 83.81 84 ALA A C 1
ATOM 674 O O . ALA A 1 84 ? -8.531 10.602 15.104 1.00 83.81 84 ALA A O 1
ATOM 675 N N . ALA A 1 85 ? -6.744 9.590 16.014 1.00 71.12 85 ALA A N 1
ATOM 676 C CA . ALA A 1 85 ? -7.088 9.842 17.414 1.00 71.12 85 ALA A CA 1
ATOM 677 C C . ALA A 1 85 ? -6.460 11.132 17.982 1.00 71.12 85 ALA A C 1
ATOM 679 O O . ALA A 1 85 ? -6.681 11.440 19.153 1.00 71.12 85 ALA A O 1
ATOM 680 N N . LYS A 1 86 ? -5.651 11.837 17.184 1.00 57.09 86 LYS A N 1
ATOM 681 C CA . LYS A 1 86 ? -5.076 13.149 17.506 1.00 57.09 86 LYS A CA 1
ATOM 682 C C . LYS A 1 86 ? -5.944 14.248 16.912 1.00 57.09 86 LYS A C 1
ATOM 684 O O . LYS A 1 86 ? -6.054 15.296 17.578 1.00 57.09 86 LYS A O 1
#

Secondary structure (DSSP, 8-state):
---TT-EE--SSS--EEHHHHHHHHHHHHHHHHHHHHHHHTT--HHHHHHH---GGG-SS-TTHHHIIIIIIHHHHHHHHHHHHT-